Protein AF-A0A090RNF0-F1 (afdb_monomer_lite)

Organism: NCBI:txid990268

Foldseek 3Di:
DDAEAADQLQLCVQPVVDGDLVVVCVVVVHLYAYDCPPPSHPDPDLLVSLVSNQVSQVCQQQADDPVCRVPGHDHPSGDDSVRSLCRHFVSVCVNVVAQTRDPDPPRFPWDWQFACPFVPQQQDDDPVPDDPRNNSNSCSPGDDPRRGPWTDTRNDIPD

Structure (mmCIF, N/CA/C/O backbone):
data_AF-A0A090RNF0-F1
#
_entry.id   AF-A0A090RNF0-F1
#
loop_
_atom_site.group_PDB
_atom_site.id
_atom_site.type_symbol
_atom_site.label_atom_id
_atom_site.label_alt_id
_atom_site.label_comp_id
_atom_site.label_asym_id
_atom_site.label_entity_id
_atom_site.label_seq_id
_atom_site.pdbx_PDB_ins_code
_atom_site.Cartn_x
_atom_site.Cartn_y
_atom_site.Cartn_z
_atom_site.occupancy
_atom_site.B_iso_or_equiv
_atom_site.auth_seq_id
_atom_site.auth_comp_id
_atom_site.auth_asym_id
_atom_site.auth_atom_id
_atom_site.pdbx_PDB_model_num
ATOM 1 N N . MET A 1 1 ? -6.743 -22.160 -6.901 1.00 49.28 1 MET A N 1
ATOM 2 C CA . MET A 1 1 ? -5.492 -22.512 -6.204 1.00 49.28 1 MET A CA 1
ATOM 3 C C . MET A 1 1 ? -4.341 -22.137 -7.115 1.00 49.28 1 MET A C 1
ATOM 5 O O . MET A 1 1 ? -4.081 -22.844 -8.081 1.00 49.28 1 MET A O 1
ATOM 9 N N . GLY A 1 2 ? -3.744 -20.980 -6.858 1.00 74.25 2 GLY A N 1
ATOM 10 C CA . GLY A 1 2 ? -2.511 -20.515 -7.489 1.00 74.25 2 GLY A CA 1
ATOM 11 C C . GLY A 1 2 ? -1.515 -20.129 -6.396 1.00 74.25 2 GLY A C 1
ATOM 12 O O . GLY A 1 2 ? -1.865 -20.155 -5.217 1.00 74.25 2 GLY A O 1
ATOM 13 N N . ALA A 1 3 ? -0.281 -19.805 -6.768 1.00 88.25 3 ALA A N 1
ATOM 14 C CA . ALA A 1 3 ? 0.667 -19.201 -5.837 1.00 88.25 3 ALA A CA 1
ATOM 15 C C . ALA A 1 3 ? 0.385 -17.693 -5.716 1.00 88.25 3 ALA A C 1
ATOM 17 O O . ALA A 1 3 ? 0.068 -17.050 -6.715 1.00 88.25 3 ALA A O 1
ATOM 18 N N . GLY A 1 4 ? 0.506 -17.147 -4.506 1.00 93.44 4 GLY A N 1
ATOM 19 C CA . GLY A 1 4 ? 0.440 -15.710 -4.243 1.00 93.44 4 GLY A CA 1
ATOM 20 C C . GLY A 1 4 ? 1.834 -15.098 -4.092 1.00 93.44 4 GLY A C 1
ATOM 21 O O . GLY A 1 4 ? 2.758 -15.765 -3.622 1.00 93.44 4 GLY A O 1
ATOM 22 N N . ILE A 1 5 ? 1.993 -13.830 -4.475 1.00 96.44 5 ILE A N 1
ATOM 23 C CA . ILE A 1 5 ? 3.247 -13.078 -4.343 1.00 96.44 5 ILE A CA 1
ATOM 24 C C . ILE A 1 5 ? 3.101 -12.048 -3.222 1.00 96.44 5 ILE A C 1
ATOM 26 O O . ILE A 1 5 ? 2.259 -11.156 -3.292 1.00 96.44 5 ILE A O 1
ATOM 30 N N . ALA A 1 6 ? 3.964 -12.127 -2.210 1.00 95.50 6 ALA A N 1
ATOM 31 C CA . ALA A 1 6 ? 4.135 -11.062 -1.227 1.00 95.50 6 ALA A CA 1
ATOM 32 C C . ALA A 1 6 ? 5.224 -10.097 -1.718 1.00 95.50 6 ALA A C 1
ATOM 34 O O . ALA A 1 6 ? 6.416 -10.397 -1.645 1.00 95.50 6 ALA A O 1
ATOM 35 N N . HIS A 1 7 ? 4.822 -8.952 -2.264 1.00 96.06 7 HIS A N 1
ATOM 36 C CA . HIS A 1 7 ? 5.747 -7.921 -2.708 1.00 96.06 7 HIS A CA 1
ATOM 37 C C . HIS A 1 7 ? 6.201 -7.064 -1.521 1.00 96.06 7 HIS A C 1
ATOM 39 O O . HIS A 1 7 ? 5.394 -6.381 -0.890 1.00 96.06 7 HIS A O 1
ATOM 45 N N . CYS A 1 8 ? 7.506 -7.080 -1.249 1.00 95.25 8 CYS A N 1
ATOM 46 C CA . CYS A 1 8 ? 8.141 -6.332 -0.164 1.00 95.25 8 CYS A CA 1
ATOM 47 C C . CYS A 1 8 ? 9.128 -5.308 -0.751 1.00 95.25 8 CYS A C 1
ATOM 49 O O . CYS A 1 8 ? 10.326 -5.592 -0.824 1.00 95.25 8 CYS A O 1
ATOM 51 N N . PRO A 1 9 ? 8.657 -4.143 -1.240 1.00 93.44 9 PRO A N 1
ATOM 52 C CA . PRO A 1 9 ? 9.471 -3.284 -2.095 1.00 93.44 9 PRO A CA 1
ATOM 53 C C . PRO A 1 9 ? 10.762 -2.834 -1.412 1.00 93.44 9 PRO A C 1
ATOM 55 O O . PRO A 1 9 ? 11.835 -3.017 -1.981 1.00 93.44 9 PRO A O 1
ATOM 58 N N . LEU A 1 10 ? 10.680 -2.333 -0.178 1.00 91.19 10 LEU A N 1
ATOM 59 C CA . LEU A 1 10 ? 11.841 -1.821 0.552 1.00 91.19 10 LEU A CA 1
ATOM 60 C C . LEU A 1 10 ? 12.913 -2.894 0.801 1.00 91.19 10 LEU A C 1
ATOM 62 O O . LEU A 1 10 ? 14.095 -2.642 0.577 1.00 91.19 10 LEU A O 1
ATOM 66 N N . SER A 1 11 ? 12.501 -4.109 1.174 1.00 88.56 11 SER A N 1
ATOM 67 C CA . SER A 1 11 ? 13.418 -5.243 1.340 1.00 88.56 11 SER A CA 1
ATOM 68 C C . SER A 1 11 ? 14.108 -5.619 0.025 1.00 88.56 11 SER A C 1
ATOM 70 O O . SER A 1 11 ? 15.326 -5.798 -0.011 1.00 88.56 11 SER A O 1
ATOM 72 N N . ASN A 1 12 ? 13.375 -5.625 -1.095 1.00 90.50 12 ASN A N 1
ATOM 73 C CA . ASN A 1 12 ? 13.966 -5.892 -2.409 1.00 90.50 12 ASN A CA 1
ATOM 74 C C . ASN A 1 12 ? 15.064 -4.875 -2.766 1.00 90.50 12 ASN A C 1
ATOM 76 O O . ASN A 1 12 ? 16.085 -5.258 -3.336 1.00 90.50 12 ASN A O 1
ATOM 80 N N . MET A 1 13 ? 14.897 -3.601 -2.394 1.00 87.38 13 MET A N 1
ATOM 81 C CA . MET A 1 13 ? 15.954 -2.603 -2.589 1.00 87.38 13 MET A CA 1
ATOM 82 C C . MET A 1 13 ? 17.158 -2.844 -1.678 1.00 87.38 13 MET A C 1
ATOM 84 O O . MET A 1 13 ? 18.280 -2.647 -2.126 1.00 87.38 13 MET A O 1
ATOM 88 N N . TYR A 1 14 ? 16.959 -3.255 -0.425 1.00 86.56 14 TYR A N 1
ATOM 89 C CA . TYR A 1 14 ? 18.074 -3.462 0.504 1.00 86.56 14 TYR A CA 1
ATOM 90 C C . TYR A 1 14 ? 18.866 -4.747 0.264 1.00 86.56 14 TYR A C 1
ATOM 92 O O . TYR A 1 14 ? 20.065 -4.760 0.536 1.00 86.56 14 TYR A O 1
ATOM 100 N N . PHE A 1 15 ? 18.223 -5.819 -0.204 1.00 87.25 15 PHE A N 1
ATOM 101 C CA . PHE A 1 15 ? 18.848 -7.149 -0.222 1.00 87.25 15 PHE A CA 1
ATOM 102 C C . PHE A 1 15 ? 18.904 -7.814 -1.592 1.00 87.25 15 PHE A C 1
ATOM 104 O O . PHE A 1 15 ? 19.682 -8.750 -1.765 1.00 87.25 15 PHE A O 1
ATOM 111 N N . ALA A 1 16 ? 18.098 -7.365 -2.555 1.00 87.12 16 ALA A N 1
ATOM 112 C CA . ALA A 1 16 ? 18.101 -7.914 -3.909 1.00 87.12 16 ALA A CA 1
ATOM 113 C C . ALA A 1 16 ? 18.656 -6.936 -4.955 1.00 87.12 16 ALA A C 1
ATOM 115 O O . ALA A 1 16 ? 18.767 -7.319 -6.117 1.00 87.12 16 ALA A O 1
ATOM 116 N N . ASP A 1 17 ? 18.967 -5.692 -4.561 1.00 87.94 17 ASP A N 1
ATOM 117 C CA . ASP A 1 17 ? 19.386 -4.601 -5.453 1.00 87.94 17 ASP A CA 1
ATOM 118 C C . ASP A 1 17 ? 18.461 -4.448 -6.680 1.00 87.94 17 ASP A C 1
ATOM 120 O O . ASP A 1 17 ? 18.892 -4.093 -7.780 1.00 87.94 17 ASP A O 1
ATOM 124 N N . ALA A 1 18 ? 17.167 -4.749 -6.506 1.00 86.50 18 ALA A N 1
ATOM 125 C CA . ALA A 1 18 ? 16.222 -4.900 -7.606 1.00 86.50 18 ALA A CA 1
ATOM 126 C C . ALA A 1 18 ? 14.837 -4.328 -7.283 1.00 86.50 18 ALA A C 1
ATOM 128 O O . ALA A 1 18 ? 14.338 -4.396 -6.159 1.00 86.50 18 ALA A O 1
ATOM 129 N N . ALA A 1 19 ? 14.171 -3.819 -8.320 1.00 91.19 19 ALA A N 1
ATOM 130 C CA . ALA A 1 19 ? 12.748 -3.516 -8.285 1.00 91.19 19 ALA A CA 1
ATOM 131 C C . ALA A 1 19 ? 11.966 -4.713 -8.839 1.00 91.19 19 ALA A C 1
ATOM 133 O O . ALA A 1 19 ? 12.262 -5.209 -9.924 1.00 91.19 19 ALA A O 1
ATOM 134 N N . PHE A 1 20 ? 10.958 -5.175 -8.100 1.00 94.81 20 PHE A N 1
ATOM 135 C CA . PHE A 1 20 ? 10.055 -6.215 -8.594 1.00 94.81 20 PHE A CA 1
ATOM 136 C C . PHE A 1 20 ? 9.238 -5.673 -9.785 1.00 94.81 20 PHE A C 1
ATOM 138 O O . PHE A 1 20 ? 8.733 -4.549 -9.683 1.00 94.81 20 PHE A O 1
ATOM 145 N N . PRO A 1 21 ? 9.077 -6.437 -10.885 1.00 95.75 21 PRO A N 1
ATOM 146 C CA . PRO A 1 21 ? 8.259 -6.048 -12.037 1.00 95.75 21 PRO A CA 1
ATOM 147 C C . PRO A 1 21 ? 6.758 -6.144 -11.708 1.00 95.75 21 PRO A C 1
ATOM 149 O O . PRO A 1 21 ? 6.048 -7.055 -12.135 1.00 95.75 21 PRO A O 1
ATOM 152 N N . LEU A 1 22 ? 6.284 -5.224 -10.860 1.00 97.31 22 LEU A N 1
ATOM 153 C CA . LEU A 1 22 ? 4.928 -5.251 -10.317 1.00 97.31 22 LEU A CA 1
ATOM 154 C C . LEU A 1 22 ? 3.872 -5.068 -11.407 1.00 97.31 22 LEU A C 1
ATOM 156 O O . LEU A 1 22 ? 2.902 -5.815 -11.418 1.00 97.31 22 LEU A O 1
ATOM 160 N N . ARG A 1 23 ? 4.060 -4.116 -12.330 1.00 97.75 23 ARG A N 1
ATOM 161 C CA . ARG A 1 23 ? 3.123 -3.896 -13.442 1.00 97.75 23 ARG A CA 1
ATOM 162 C C . ARG A 1 23 ? 2.913 -5.181 -14.237 1.00 97.75 23 ARG A C 1
ATOM 164 O O . ARG A 1 23 ? 1.782 -5.594 -14.443 1.00 97.75 23 ARG A O 1
ATOM 171 N N . GLU A 1 24 ? 3.998 -5.840 -14.612 1.00 97.31 24 GLU A N 1
ATOM 172 C CA . GLU A 1 24 ? 3.975 -7.057 -15.416 1.00 97.31 24 GLU A CA 1
ATOM 173 C C . GLU A 1 24 ? 3.283 -8.211 -14.696 1.00 97.31 24 GLU A C 1
ATOM 175 O O . GLU A 1 24 ? 2.618 -9.018 -15.340 1.00 97.31 24 GLU A O 1
ATOM 180 N N . ALA A 1 25 ? 3.436 -8.299 -13.372 1.00 96.75 25 ALA A N 1
ATOM 181 C CA . ALA A 1 25 ? 2.724 -9.281 -12.567 1.00 96.75 25 ALA A CA 1
ATOM 182 C C . ALA A 1 25 ? 1.211 -9.008 -12.546 1.00 96.75 25 ALA A C 1
ATOM 184 O O . ALA A 1 25 ? 0.424 -9.942 -12.687 1.00 96.75 25 ALA A O 1
ATOM 185 N N . LEU A 1 26 ? 0.807 -7.740 -12.410 1.00 96.25 26 LEU A N 1
ATOM 186 C CA . LEU A 1 26 ? -0.606 -7.347 -12.424 1.00 96.25 26 LEU A CA 1
ATOM 187 C C . LEU A 1 26 ? -1.243 -7.558 -13.802 1.00 96.25 26 LEU A C 1
ATOM 189 O O . LEU A 1 26 ? -2.351 -8.076 -13.877 1.00 96.25 26 LEU A O 1
ATOM 193 N N . ASP A 1 27 ? -0.530 -7.234 -14.881 1.00 96.25 27 ASP A N 1
ATOM 194 C CA . ASP A 1 27 ? -1.007 -7.420 -16.259 1.00 96.25 27 ASP A CA 1
ATOM 195 C C . ASP A 1 27 ? -1.134 -8.907 -16.649 1.00 96.25 27 ASP A C 1
ATOM 197 O O . ASP A 1 27 ? -1.800 -9.243 -17.627 1.00 96.25 27 ASP A O 1
ATOM 201 N N . GLN A 1 28 ? -0.500 -9.805 -15.887 1.00 95.88 28 GLN A N 1
ATOM 202 C CA . GLN A 1 28 ? -0.629 -11.261 -16.008 1.00 95.88 28 GLN A CA 1
ATOM 203 C C . GLN A 1 28 ? -1.665 -11.859 -15.041 1.00 95.88 28 GLN A C 1
ATOM 205 O O . GLN A 1 28 ? -1.688 -13.077 -14.854 1.00 95.88 28 GLN A O 1
ATOM 210 N N . ASP A 1 29 ? -2.495 -11.023 -14.409 1.00 93.38 29 ASP A N 1
ATOM 211 C CA . ASP A 1 29 ? -3.509 -11.425 -13.428 1.00 93.38 29 ASP A CA 1
ATOM 212 C C . ASP A 1 29 ? -2.934 -12.230 -12.241 1.00 93.38 29 ASP A C 1
ATOM 214 O O . ASP A 1 29 ? -3.619 -13.056 -11.628 1.00 93.38 29 ASP A O 1
ATOM 218 N N . LEU A 1 30 ? -1.660 -12.010 -11.888 1.00 95.25 30 LEU A N 1
ATOM 219 C CA . LEU A 1 30 ? -1.057 -12.667 -10.731 1.00 95.25 30 LEU A CA 1
ATOM 220 C C . LEU A 1 30 ? -1.605 -12.067 -9.433 1.00 95.25 30 LEU A C 1
ATOM 222 O O . LEU A 1 30 ? -1.746 -10.852 -9.286 1.00 95.25 30 LEU A O 1
ATOM 226 N N . HIS A 1 31 ? -1.863 -12.927 -8.448 1.00 95.38 31 HIS A N 1
ATOM 227 C CA . HIS A 1 31 ? -2.270 -12.479 -7.121 1.00 95.38 31 HIS A CA 1
ATOM 228 C C . HIS A 1 31 ? -1.059 -11.911 -6.375 1.00 95.38 31 HIS A C 1
ATOM 230 O O . HIS A 1 31 ? -0.150 -12.653 -5.990 1.00 95.38 31 HIS A O 1
ATOM 236 N N . VAL A 1 32 ? -1.054 -10.592 -6.182 1.00 97.50 32 VAL A N 1
ATOM 237 C CA . VAL A 1 32 ? -0.000 -9.873 -5.465 1.00 97.50 32 VAL A CA 1
ATOM 238 C C . VAL A 1 32 ? -0.589 -9.144 -4.255 1.00 97.50 32 VAL A C 1
ATOM 240 O O . VAL A 1 32 ? -1.598 -8.445 -4.355 1.00 97.50 32 VAL A O 1
ATOM 243 N N . GLY A 1 33 ? 0.069 -9.289 -3.108 1.00 97.50 33 GLY A N 1
ATOM 244 C CA . GLY A 1 33 ? -0.166 -8.519 -1.889 1.00 97.50 33 GLY A CA 1
ATOM 245 C C . GLY A 1 33 ? 1.104 -7.789 -1.460 1.00 97.50 33 GLY A C 1
ATOM 246 O O . GLY A 1 33 ? 2.184 -8.045 -1.993 1.00 97.50 33 GLY A O 1
ATOM 247 N N . LEU A 1 34 ? 0.992 -6.883 -0.490 1.00 97.38 34 LEU A N 1
ATOM 248 C CA . LEU A 1 34 ? 2.146 -6.163 0.058 1.00 97.38 34 LEU A CA 1
ATOM 249 C C . LEU A 1 34 ? 2.619 -6.763 1.383 1.00 97.38 34 LEU A C 1
ATOM 251 O O . LEU A 1 34 ? 1.810 -7.164 2.219 1.00 97.38 34 LEU A O 1
ATOM 255 N N . GLY A 1 35 ? 3.934 -6.771 1.589 1.00 94.06 35 GLY A N 1
ATOM 256 C CA . GLY A 1 35 ? 4.571 -7.172 2.839 1.00 94.06 35 GLY A CA 1
ATOM 257 C C . GLY A 1 35 ? 5.561 -6.120 3.334 1.00 94.06 35 GLY A C 1
ATOM 258 O O . GLY A 1 35 ? 6.250 -5.476 2.546 1.00 94.06 35 GLY A O 1
ATOM 259 N N . SER A 1 36 ? 5.640 -5.944 4.655 1.00 87.88 36 SER A N 1
ATOM 260 C CA . SER A 1 36 ? 6.665 -5.096 5.284 1.00 87.88 36 SER A CA 1
ATOM 261 C C . SER A 1 36 ? 8.020 -5.796 5.414 1.00 87.88 36 SER A C 1
ATOM 263 O O . SER A 1 36 ? 9.037 -5.117 5.513 1.00 87.88 36 SER A O 1
ATOM 265 N N . ASP A 1 37 ? 8.021 -7.134 5.424 1.00 87.31 37 ASP A N 1
ATOM 266 C CA . ASP A 1 37 ? 9.203 -7.994 5.556 1.00 87.31 37 ASP A CA 1
ATOM 267 C C . ASP A 1 37 ? 10.125 -7.596 6.717 1.00 87.31 37 ASP A C 1
ATOM 269 O O . ASP A 1 37 ? 11.295 -7.298 6.520 1.00 87.31 37 ASP A O 1
ATOM 273 N N . LEU A 1 38 ? 9.608 -7.533 7.948 1.00 80.88 38 LEU A N 1
ATOM 274 C CA . LEU A 1 38 ? 10.450 -7.291 9.128 1.00 80.88 38 LEU A CA 1
ATOM 275 C C . LEU A 1 38 ? 11.397 -8.493 9.344 1.00 80.88 38 LEU A C 1
ATOM 277 O O . LEU A 1 38 ? 10.924 -9.622 9.429 1.00 80.88 38 LEU A O 1
ATOM 281 N N . SER A 1 39 ? 12.717 -8.333 9.504 1.00 71.31 39 SER A N 1
ATOM 282 C CA . SER A 1 39 ? 13.519 -7.109 9.706 1.00 71.31 39 SER A CA 1
ATOM 283 C C . SER A 1 39 ? 14.199 -6.539 8.450 1.00 71.31 39 SER A C 1
ATOM 285 O O . SER A 1 39 ? 15.072 -5.681 8.576 1.00 71.31 39 SER A O 1
ATOM 287 N N . GLY A 1 40 ? 13.871 -7.040 7.261 1.00 57.69 40 GLY A N 1
ATOM 288 C CA . GLY A 1 40 ? 14.353 -6.496 5.994 1.00 57.69 40 GLY A CA 1
ATOM 289 C C . GLY A 1 40 ? 13.796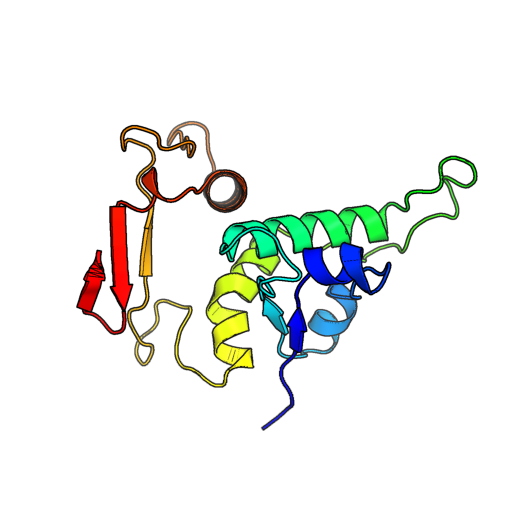 -5.096 5.691 1.00 57.69 40 GLY A C 1
ATOM 290 O O . GLY A 1 40 ? 14.513 -4.235 5.193 1.00 57.69 40 GLY A O 1
ATOM 291 N N . GLY A 1 41 ? 12.550 -4.817 6.073 1.00 57.88 41 GLY A N 1
ATOM 292 C CA . GLY A 1 41 ? 12.000 -3.468 6.202 1.00 57.88 41 GLY A CA 1
ATOM 293 C C . GLY A 1 41 ? 12.129 -2.935 7.641 1.00 57.88 41 GLY A C 1
ATOM 294 O O . GLY A 1 41 ? 11.981 -3.703 8.593 1.00 57.88 41 GLY A O 1
ATOM 295 N N . PRO A 1 42 ? 12.362 -1.626 7.851 1.00 71.25 42 PRO A N 1
ATOM 296 C CA . PRO A 1 42 ? 12.477 -1.034 9.182 1.00 71.25 42 PRO A CA 1
ATOM 297 C C . PRO A 1 42 ? 11.127 -0.651 9.815 1.00 71.25 42 PRO A C 1
ATOM 299 O O . PRO A 1 42 ? 11.092 -0.310 10.996 1.00 71.25 42 PRO A O 1
ATOM 302 N N . LEU A 1 43 ? 10.020 -0.660 9.056 1.00 78.12 43 LEU A N 1
ATOM 303 C CA . LEU A 1 43 ? 8.736 -0.091 9.486 1.00 78.12 43 LEU A CA 1
ATOM 304 C C . LEU A 1 43 ? 7.598 -1.129 9.445 1.00 78.12 43 LEU A C 1
ATOM 306 O O . LEU A 1 43 ? 7.322 -1.689 8.383 1.00 78.12 43 LEU A O 1
ATOM 310 N N . PRO A 1 44 ? 6.866 -1.352 10.557 1.00 86.69 44 PRO A N 1
ATOM 311 C CA . PRO A 1 44 ? 5.720 -2.262 10.611 1.00 86.69 44 PRO A CA 1
ATOM 312 C C . PRO A 1 44 ? 4.452 -1.605 10.026 1.00 86.69 44 PRO A C 1
ATOM 314 O O . PRO A 1 44 ? 3.444 -1.468 10.713 1.00 86.69 44 PRO A O 1
ATOM 317 N N . SER A 1 45 ? 4.500 -1.140 8.772 1.00 92.12 45 SER A N 1
ATOM 318 C CA . SER A 1 45 ? 3.390 -0.419 8.133 1.00 92.12 45 SER A CA 1
ATOM 319 C C . SER A 1 45 ? 3.179 -0.854 6.686 1.00 92.12 45 SER A C 1
ATOM 321 O O . SER A 1 45 ? 4.052 -0.679 5.838 1.00 92.12 45 SER A O 1
ATOM 323 N N . ILE A 1 46 ? 1.979 -1.359 6.389 1.00 95.81 46 ILE A N 1
ATOM 324 C CA . ILE A 1 46 ? 1.562 -1.671 5.015 1.00 95.81 46 ILE A CA 1
ATOM 325 C C . ILE A 1 46 ? 1.315 -0.392 4.197 1.00 95.81 46 ILE A C 1
ATOM 327 O O . ILE A 1 46 ? 1.534 -0.404 2.989 1.00 95.81 46 ILE A O 1
ATOM 331 N N . PHE A 1 47 ? 0.961 0.735 4.830 1.00 96.19 47 PHE A N 1
ATOM 332 C CA . PHE A 1 47 ? 0.909 2.030 4.136 1.00 96.19 47 PHE A CA 1
ATOM 333 C C . PHE A 1 47 ? 2.283 2.425 3.582 1.00 96.19 47 PHE A C 1
ATOM 335 O O . PHE A 1 47 ? 2.379 2.846 2.431 1.00 96.19 47 PHE A O 1
ATOM 342 N N . HIS A 1 48 ? 3.354 2.201 4.352 1.00 94.56 48 HIS A N 1
ATOM 343 C CA . HIS A 1 48 ? 4.711 2.421 3.849 1.00 94.56 48 HIS A CA 1
ATOM 344 C C . HIS A 1 48 ? 5.068 1.445 2.728 1.00 94.56 48 HIS A C 1
ATOM 346 O O . HIS A 1 48 ? 5.544 1.892 1.693 1.00 94.56 48 HIS A O 1
ATOM 352 N N . ALA A 1 49 ? 4.736 0.154 2.854 1.00 96.06 49 ALA A N 1
ATOM 353 C CA . ALA A 1 49 ? 4.944 -0.794 1.756 1.00 96.06 49 ALA A CA 1
ATOM 354 C C . ALA A 1 49 ? 4.208 -0.368 0.465 1.00 96.06 49 ALA A C 1
ATOM 356 O O . ALA A 1 49 ? 4.734 -0.541 -0.631 1.00 96.06 49 ALA A O 1
ATOM 357 N N . ALA A 1 50 ?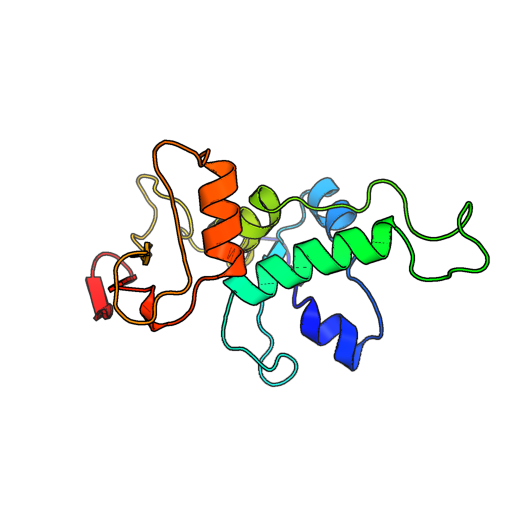 3.020 0.237 0.571 1.00 97.88 50 ALA A N 1
ATOM 358 C CA . ALA A 1 50 ? 2.296 0.774 -0.582 1.00 97.88 50 ALA A CA 1
ATOM 359 C C . ALA A 1 50 ? 3.004 1.992 -1.194 1.00 97.88 50 ALA A C 1
ATOM 361 O O . ALA A 1 50 ? 3.167 2.061 -2.414 1.00 97.88 50 ALA A O 1
ATOM 362 N N . LEU A 1 51 ? 3.472 2.927 -0.362 1.00 97.25 51 LEU A N 1
ATOM 363 C CA . LEU A 1 51 ? 4.272 4.069 -0.810 1.00 97.25 51 LEU A CA 1
ATOM 364 C C . LEU A 1 51 ? 5.573 3.622 -1.494 1.00 97.25 51 LE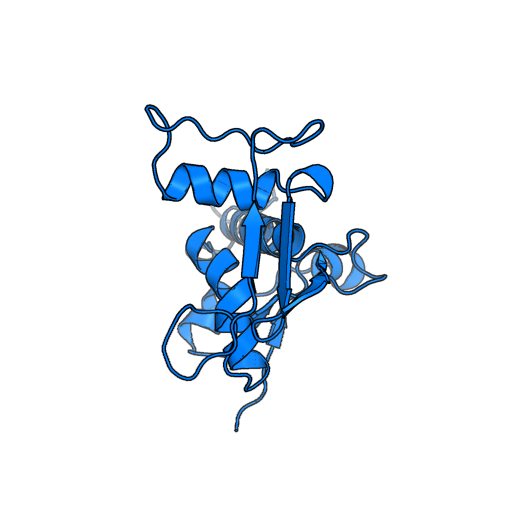U A C 1
ATOM 366 O O . LEU A 1 51 ? 5.934 4.159 -2.547 1.00 97.25 51 LEU A O 1
ATOM 370 N N . ASP A 1 52 ? 6.255 2.627 -0.933 1.00 96.31 52 ASP A N 1
ATOM 371 C CA . ASP A 1 52 ? 7.494 2.086 -1.485 1.00 96.31 52 ASP A CA 1
ATOM 372 C C . ASP A 1 52 ? 7.233 1.389 -2.826 1.00 96.31 52 ASP A C 1
ATOM 374 O O . ASP A 1 52 ? 7.985 1.605 -3.773 1.00 96.31 52 ASP A O 1
ATOM 378 N N . ALA A 1 53 ? 6.128 0.645 -2.969 1.00 97.56 53 ALA A N 1
ATOM 379 C CA . ALA A 1 53 ? 5.734 0.027 -4.239 1.00 97.56 53 ALA A CA 1
ATOM 380 C C . ALA A 1 53 ? 5.522 1.080 -5.343 1.00 97.56 53 ALA A C 1
ATOM 382 O O . ALA A 1 53 ? 6.057 0.953 -6.451 1.00 97.56 53 ALA A O 1
ATOM 383 N N . VAL A 1 54 ? 4.800 2.166 -5.029 1.00 98.06 54 VAL A N 1
ATOM 384 C CA . VAL A 1 54 ? 4.616 3.296 -5.954 1.00 98.06 54 VAL A CA 1
ATOM 385 C C . VAL A 1 54 ? 5.965 3.919 -6.301 1.00 98.06 54 VAL A C 1
ATOM 387 O O . VAL A 1 54 ? 6.284 4.079 -7.480 1.00 98.06 54 VAL A O 1
ATOM 390 N N . SER A 1 55 ? 6.782 4.241 -5.300 1.00 96.75 55 SER A N 1
ATOM 391 C CA . SER A 1 55 ? 8.080 4.894 -5.494 1.00 96.75 55 SER A CA 1
ATOM 392 C C . SER A 1 55 ? 9.027 4.041 -6.338 1.00 96.75 55 SER A C 1
ATOM 394 O O . SER A 1 55 ? 9.620 4.542 -7.293 1.00 96.75 55 SER A O 1
ATOM 396 N N . HIS A 1 56 ? 9.098 2.739 -6.063 1.00 95.38 56 HIS A N 1
ATOM 397 C CA . HIS A 1 56 ? 9.923 1.787 -6.804 1.00 95.38 56 HIS A CA 1
ATOM 398 C C . HIS A 1 56 ? 9.483 1.671 -8.259 1.00 95.38 56 HIS A C 1
ATOM 400 O O . HIS A 1 56 ? 10.327 1.750 -9.149 1.00 95.38 56 HIS A O 1
ATOM 406 N N . SER A 1 57 ? 8.177 1.563 -8.520 1.00 97.31 57 SER A N 1
ATOM 407 C CA . SER A 1 57 ? 7.661 1.505 -9.894 1.00 97.31 57 SER A CA 1
ATOM 408 C C . SER A 1 57 ? 8.028 2.758 -10.701 1.00 97.31 57 SER A C 1
ATOM 410 O O . SER A 1 57 ? 8.393 2.668 -11.872 1.00 97.31 57 SER A O 1
ATOM 412 N N . ARG A 1 58 ? 8.013 3.936 -10.059 1.00 96.69 58 ARG A N 1
ATOM 413 C CA . ARG A 1 58 ? 8.381 5.215 -10.682 1.00 96.69 58 ARG A CA 1
ATOM 414 C C . ARG A 1 58 ? 9.877 5.312 -10.949 1.00 96.69 58 ARG A C 1
ATOM 416 O O . ARG A 1 58 ? 10.259 5.791 -12.012 1.00 96.69 58 ARG A O 1
ATOM 423 N N . VAL A 1 59 ? 10.711 4.877 -10.003 1.00 95.19 59 VAL A N 1
ATOM 424 C CA . VAL A 1 59 ? 12.172 4.839 -10.171 1.00 95.19 59 VAL A CA 1
ATOM 425 C C . VAL A 1 59 ? 12.559 3.859 -11.273 1.00 95.19 59 VAL A C 1
ATOM 427 O O . VAL A 1 59 ? 13.383 4.200 -12.120 1.00 95.19 59 VAL A O 1
ATOM 430 N N . ARG A 1 60 ? 11.931 2.679 -11.307 1.00 95.12 60 ARG A N 1
ATOM 431 C CA . ARG A 1 60 ? 12.125 1.690 -12.368 1.00 95.12 60 ARG A CA 1
ATOM 432 C C . ARG A 1 60 ? 11.727 2.248 -13.731 1.00 95.12 60 ARG A C 1
ATOM 434 O O . ARG A 1 60 ? 12.516 2.169 -14.666 1.00 95.12 60 ARG A O 1
ATOM 441 N N . GLU A 1 61 ? 10.551 2.866 -13.838 1.00 96.31 61 GLU A N 1
ATOM 442 C CA . GLU A 1 61 ? 10.110 3.442 -15.111 1.00 96.31 61 GLU A CA 1
ATOM 443 C C . GLU A 1 61 ? 11.021 4.580 -15.575 1.00 96.31 61 GLU A C 1
ATOM 445 O O . GLU A 1 61 ? 11.406 4.633 -16.738 1.00 96.31 61 GLU A O 1
ATOM 450 N N . ALA A 1 62 ? 11.388 5.488 -14.669 1.00 95.31 62 ALA A N 1
ATOM 451 C CA . ALA A 1 62 ? 12.169 6.666 -15.021 1.00 95.31 62 ALA A CA 1
ATOM 452 C C . ALA A 1 62 ? 13.659 6.375 -15.234 1.00 95.31 62 ALA A C 1
ATOM 454 O O . ALA A 1 62 ? 14.316 7.166 -15.908 1.00 95.31 62 ALA A O 1
ATOM 455 N N . GLY A 1 63 ? 14.192 5.310 -14.626 1.00 94.56 63 GLY A N 1
ATOM 456 C CA . GLY A 1 63 ? 15.618 5.003 -14.552 1.00 94.56 63 GLY A CA 1
ATOM 457 C C . GLY A 1 63 ? 16.423 6.008 -13.715 1.00 94.56 63 GLY A C 1
ATOM 458 O O . GLY A 1 63 ? 16.091 7.187 -13.603 1.00 94.56 63 GLY A O 1
ATOM 459 N N . THR A 1 64 ? 17.535 5.556 -13.136 1.00 93.06 64 THR A N 1
ATOM 460 C CA . THR A 1 64 ? 18.369 6.378 -12.233 1.00 93.06 64 THR A CA 1
ATOM 461 C C . THR A 1 64 ? 19.653 6.904 -12.875 1.00 93.06 64 THR A C 1
ATOM 463 O O . THR A 1 64 ? 20.264 7.833 -12.351 1.00 93.06 64 THR A O 1
ATOM 466 N N . ASN A 1 65 ? 20.071 6.358 -14.023 1.00 94.00 65 ASN A N 1
ATOM 467 C CA . ASN A 1 65 ? 21.322 6.754 -14.671 1.00 94.00 65 ASN A CA 1
ATOM 468 C C . ASN A 1 65 ? 21.189 8.127 -15.357 1.00 94.00 65 ASN A C 1
ATOM 470 O O . ASN A 1 65 ? 20.410 8.308 -16.291 1.00 94.00 65 ASN A O 1
ATOM 474 N N . THR A 1 66 ? 21.954 9.118 -14.908 1.00 93.94 66 THR A N 1
ATOM 475 C CA . THR A 1 66 ? 21.893 10.498 -15.420 1.00 93.94 66 THR A CA 1
ATOM 476 C C . THR A 1 66 ? 22.655 10.711 -16.729 1.00 93.94 66 THR A C 1
ATOM 478 O O . THR A 1 66 ? 22.445 11.729 -17.381 1.00 93.94 66 THR A O 1
ATOM 481 N N . HIS A 1 67 ? 23.494 9.763 -17.154 1.00 95.94 67 HIS A N 1
ATOM 482 C CA . HIS A 1 67 ? 24.314 9.882 -18.366 1.00 95.94 67 HIS A CA 1
ATOM 483 C C . HIS A 1 67 ? 23.631 9.353 -19.634 1.00 95.94 67 HIS A C 1
ATOM 485 O O . HIS A 1 67 ? 24.087 9.641 -20.736 1.00 95.94 67 HIS A O 1
ATOM 491 N N . ILE A 1 68 ? 22.545 8.590 -19.486 1.00 94.69 68 ILE A N 1
ATOM 492 C CA . ILE A 1 68 ? 21.805 7.951 -20.587 1.00 94.69 68 ILE A CA 1
ATOM 493 C C . ILE A 1 68 ? 20.300 8.221 -20.466 1.00 94.69 68 ILE A C 1
ATOM 495 O O . ILE A 1 68 ? 19.490 7.301 -20.479 1.00 94.69 68 ILE A O 1
ATOM 499 N N . MET A 1 69 ? 19.921 9.493 -20.302 1.00 89.06 69 MET A N 1
ATOM 500 C CA . MET A 1 69 ? 18.534 9.905 -20.023 1.00 89.06 69 MET A CA 1
ATOM 501 C C . MET A 1 69 ? 17.502 9.336 -21.005 1.00 89.06 69 MET A C 1
ATOM 503 O O . MET A 1 69 ? 16.438 8.918 -20.564 1.00 89.06 69 MET A O 1
ATOM 507 N N . ASP A 1 70 ? 17.827 9.261 -22.295 1.00 90.38 70 ASP A N 1
ATOM 508 C CA . ASP A 1 70 ? 16.895 8.786 -23.330 1.00 90.38 70 ASP A CA 1
ATOM 509 C C . ASP A 1 70 ? 16.805 7.251 -23.428 1.00 90.38 70 ASP A C 1
ATOM 511 O O . ASP A 1 70 ? 15.975 6.726 -24.163 1.00 90.38 70 ASP A O 1
ATOM 515 N N . GLN A 1 71 ? 17.679 6.520 -22.725 1.00 91.75 71 GLN A N 1
ATOM 516 C CA . GLN A 1 71 ? 17.797 5.053 -22.805 1.00 91.75 71 GLN A CA 1
ATOM 517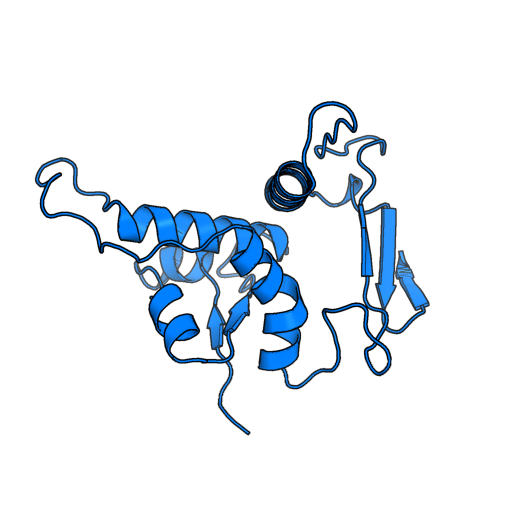 C C . GLN A 1 71 ? 17.651 4.366 -21.441 1.00 91.75 71 GLN A C 1
ATOM 519 O O . GLN A 1 71 ? 17.802 3.149 -21.343 1.00 91.75 71 GLN A O 1
ATOM 524 N N . ARG A 1 72 ? 17.425 5.133 -20.371 1.00 93.94 72 ARG A N 1
ATOM 525 C CA . ARG A 1 72 ? 17.290 4.598 -19.015 1.00 93.94 72 ARG A CA 1
ATOM 526 C C . ARG A 1 72 ? 15.841 4.228 -18.714 1.00 93.94 72 ARG A C 1
ATOM 528 O O . ARG A 1 72 ? 14.914 4.819 -19.258 1.00 93.94 72 ARG A O 1
ATOM 535 N N . GLY A 1 73 ? 15.686 3.356 -17.724 1.00 94.94 73 GLY A N 1
ATOM 536 C CA . GLY A 1 73 ? 14.381 2.987 -17.197 1.00 94.94 73 GLY A CA 1
ATOM 537 C C . GLY A 1 73 ? 13.612 2.052 -18.120 1.00 94.94 73 GLY A C 1
ATOM 538 O O . GLY A 1 73 ? 14.074 1.668 -19.193 1.00 94.94 73 GLY A O 1
ATOM 539 N N . GLU A 1 74 ? 12.437 1.655 -17.656 1.00 95.00 74 GLU A N 1
ATOM 540 C CA . GLU A 1 74 ? 11.588 0.671 -18.317 1.00 95.00 74 GLU A CA 1
ATOM 541 C C . GLU A 1 74 ? 10.187 1.258 -18.492 1.00 95.00 74 GLU A C 1
ATOM 543 O O . GLU A 1 74 ? 9.395 1.298 -17.550 1.00 95.00 74 GLU A O 1
ATOM 548 N N . ALA A 1 75 ? 9.886 1.761 -19.691 1.00 94.12 75 ALA A N 1
ATOM 549 C CA . ALA A 1 75 ? 8.625 2.445 -19.973 1.00 94.12 75 ALA A CA 1
ATOM 550 C C . ALA A 1 75 ? 7.394 1.600 -19.597 1.00 94.12 75 ALA A C 1
ATOM 552 O O . ALA A 1 75 ? 7.391 0.382 -19.757 1.00 94.12 75 ALA A O 1
ATOM 553 N N . ASN A 1 76 ? 6.328 2.277 -19.161 1.00 95.38 76 ASN A N 1
ATOM 554 C CA . ASN A 1 76 ? 5.057 1.684 -18.734 1.00 95.38 76 ASN A CA 1
ATOM 555 C C . ASN A 1 76 ? 5.144 0.801 -17.479 1.00 95.38 76 ASN A C 1
ATOM 557 O O . ASN A 1 76 ? 4.231 0.026 -17.233 1.00 95.38 76 ASN A O 1
ATOM 561 N N . SER A 1 77 ? 6.189 0.929 -16.657 1.00 96.94 77 SER A N 1
ATOM 562 C CA . SER A 1 77 ? 6.339 0.149 -15.417 1.00 96.94 77 SER A CA 1
ATOM 563 C C . SER A 1 77 ? 5.613 0.740 -14.202 1.00 96.94 77 SER A C 1
ATOM 565 O O . SER A 1 77 ? 5.647 0.141 -13.124 1.00 96.94 77 SER A O 1
ATOM 567 N N . ARG A 1 78 ? 4.999 1.928 -14.318 1.00 96.94 78 ARG A N 1
ATOM 568 C CA . ARG A 1 78 ? 4.361 2.626 -13.189 1.00 96.94 78 ARG A CA 1
ATOM 569 C C . ARG A 1 78 ? 3.177 1.879 -12.586 1.00 96.94 78 ARG A C 1
ATOM 571 O O . ARG A 1 78 ? 2.347 1.298 -13.284 1.00 96.94 78 ARG A O 1
ATOM 578 N N . VAL A 1 79 ? 3.046 2.041 -11.273 1.00 97.75 79 VAL A N 1
ATOM 579 C CA . VAL A 1 79 ? 1.883 1.651 -10.474 1.00 97.75 79 VAL A CA 1
ATOM 580 C C . VAL A 1 79 ? 1.363 2.876 -9.721 1.00 97.75 79 VAL A C 1
ATOM 582 O O . VAL A 1 79 ? 2.128 3.707 -9.220 1.00 97.75 79 VAL A O 1
ATOM 585 N N . SER A 1 80 ? 0.044 3.029 -9.703 1.00 97.69 80 SER A N 1
ATOM 586 C CA . SER A 1 80 ? -0.663 4.133 -9.054 1.00 97.69 80 SER A CA 1
ATOM 587 C C . SER A 1 80 ? -0.854 3.897 -7.552 1.00 97.69 80 SER A C 1
ATOM 589 O O . SER A 1 80 ? -0.753 2.775 -7.058 1.00 97.69 80 SER A O 1
ATOM 591 N N . PHE A 1 81 ? -1.192 4.956 -6.812 1.00 98.12 81 PHE A N 1
ATOM 592 C CA . PHE A 1 81 ? -1.576 4.830 -5.402 1.00 98.12 81 PHE A CA 1
ATOM 593 C C . PHE A 1 81 ? -2.849 4.003 -5.206 1.00 98.12 81 PHE A C 1
ATOM 595 O O . PHE A 1 81 ? -2.947 3.272 -4.226 1.00 98.12 81 PHE A O 1
ATOM 602 N N . VAL A 1 82 ? -3.799 4.075 -6.144 1.00 97.75 82 VAL A N 1
ATOM 603 C CA . VAL A 1 82 ? -5.028 3.269 -6.108 1.00 97.75 82 VAL A CA 1
ATOM 604 C C . VAL A 1 82 ? -4.699 1.782 -6.231 1.00 97.75 82 VAL A C 1
ATOM 606 O O . VAL A 1 82 ? -5.194 0.977 -5.448 1.00 97.75 82 VAL A O 1
ATOM 609 N N . GLU A 1 83 ? -3.819 1.417 -7.164 1.00 97.94 83 GLU A N 1
ATOM 610 C CA . GLU A 1 83 ? -3.354 0.035 -7.306 1.00 97.94 83 GLU A CA 1
ATOM 611 C C . GLU A 1 83 ? -2.574 -0.416 -6.071 1.00 97.94 83 GLU A C 1
ATOM 613 O O . GLU A 1 83 ? -2.866 -1.472 -5.524 1.00 97.94 83 GLU A O 1
ATOM 618 N N . ALA A 1 84 ? -1.647 0.394 -5.556 1.00 98.19 84 ALA A N 1
ATOM 619 C CA . ALA A 1 84 ? -0.913 0.042 -4.341 1.00 98.19 84 ALA A CA 1
ATOM 620 C C . ALA A 1 84 ? -1.844 -0.137 -3.125 1.00 98.19 84 ALA A C 1
ATOM 622 O O . ALA A 1 84 ? -1.662 -1.067 -2.340 1.00 98.19 84 ALA A O 1
ATOM 623 N N . PHE A 1 85 ? -2.882 0.695 -2.995 1.00 98.19 85 PHE A N 1
ATOM 624 C CA . PHE A 1 85 ? -3.904 0.543 -1.959 1.00 98.19 85 PHE A CA 1
ATOM 625 C C . PHE A 1 85 ? -4.742 -0.724 -2.141 1.00 98.19 85 PHE A C 1
ATOM 627 O O . PHE A 1 85 ? -5.069 -1.397 -1.162 1.00 98.19 85 PHE A O 1
ATOM 634 N N . TRP A 1 86 ? -5.056 -1.094 -3.383 1.00 98.00 86 TRP A N 1
ATOM 635 C CA . TRP A 1 86 ? -5.705 -2.366 -3.681 1.00 98.00 86 TRP A CA 1
ATOM 636 C C . TRP A 1 86 ? -4.851 -3.547 -3.212 1.00 98.00 86 TRP A C 1
ATOM 638 O O . TRP A 1 86 ? -5.356 -4.411 -2.501 1.00 98.00 86 TRP A O 1
ATOM 648 N N . LEU A 1 87 ? -3.548 -3.552 -3.511 1.00 98.25 87 LEU A N 1
ATOM 649 C CA . LEU A 1 87 ? -2.618 -4.598 -3.057 1.00 98.25 87 LEU A CA 1
ATOM 650 C C . LEU A 1 87 ? -2.469 -4.635 -1.528 1.00 98.25 87 LEU A C 1
ATOM 652 O O . LEU A 1 87 ? -2.347 -5.712 -0.948 1.00 98.25 87 LEU A O 1
ATOM 656 N N . ALA A 1 88 ? -2.522 -3.471 -0.875 1.00 97.69 88 ALA A N 1
ATOM 657 C CA . ALA A 1 88 ? -2.524 -3.338 0.583 1.00 97.69 88 ALA A CA 1
ATOM 658 C C . ALA A 1 88 ? -3.799 -3.879 1.253 1.00 97.69 88 ALA A C 1
ATOM 660 O O . ALA A 1 88 ? -3.804 -4.101 2.463 1.00 97.69 88 ALA A O 1
ATOM 661 N N . THR A 1 89 ? -4.885 -4.045 0.495 1.00 98.00 89 THR A N 1
ATOM 662 C CA . THR A 1 89 ? -6.210 -4.397 1.015 1.00 98.00 89 THR A CA 1
ATOM 663 C C . THR A 1 89 ? -6.743 -5.653 0.330 1.00 98.00 89 THR A C 1
ATOM 665 O O . THR A 1 89 ? -6.353 -6.767 0.685 1.00 98.00 89 THR A O 1
ATOM 668 N N . HIS A 1 90 ? -7.633 -5.512 -0.650 1.00 97.62 90 HIS A N 1
ATOM 669 C CA . HIS A 1 90 ? -8.299 -6.641 -1.287 1.00 97.62 90 HIS A CA 1
ATOM 670 C C . HIS A 1 90 ? -7.337 -7.549 -2.061 1.00 97.62 90 HIS A C 1
ATOM 672 O O . HIS A 1 90 ? -7.475 -8.764 -1.991 1.00 97.62 90 HIS A O 1
ATOM 678 N N . GLY A 1 91 ? -6.333 -6.992 -2.745 1.00 97.12 91 GLY A N 1
ATOM 679 C CA . GLY A 1 91 ? -5.290 -7.764 -3.428 1.00 97.12 91 GLY A CA 1
ATOM 680 C C . GLY A 1 91 ? -4.503 -8.657 -2.464 1.00 97.12 91 GLY A C 1
ATOM 681 O O . GLY A 1 91 ? -4.273 -9.831 -2.756 1.00 97.12 91 GLY A O 1
ATOM 682 N N . GLY A 1 92 ? -4.201 -8.159 -1.261 1.00 97.25 92 GLY A N 1
ATOM 683 C CA . GLY A 1 92 ? -3.651 -8.969 -0.173 1.00 97.25 92 GLY A CA 1
ATOM 684 C C . GLY A 1 92 ? -4.609 -10.079 0.277 1.00 97.25 92 GLY A C 1
ATOM 685 O O . GLY A 1 92 ? -4.191 -11.226 0.419 1.00 97.25 92 GLY A O 1
ATOM 686 N N . GLY A 1 93 ? -5.903 -9.771 0.418 1.00 97.06 93 GLY A N 1
ATOM 687 C CA . GLY A 1 93 ? -6.946 -10.765 0.703 1.00 97.06 93 GLY A CA 1
ATOM 688 C C . GLY A 1 93 ? -7.015 -11.883 -0.344 1.00 97.06 93 GLY A C 1
ATOM 689 O O . GLY A 1 93 ? -6.998 -13.056 0.019 1.00 97.06 93 GLY A O 1
ATOM 690 N N . LEU A 1 94 ? -6.997 -11.536 -1.636 1.00 95.69 94 LEU A N 1
ATOM 691 C CA . LEU A 1 94 ? -6.961 -12.494 -2.751 1.00 95.69 94 LEU A CA 1
ATOM 692 C C . LEU A 1 94 ? -5.684 -13.342 -2.756 1.00 95.69 94 LEU A C 1
ATOM 694 O O . LEU A 1 94 ? -5.729 -14.532 -3.053 1.00 95.69 94 LEU A O 1
ATOM 698 N N . THR A 1 95 ? -4.547 -12.741 -2.410 1.00 96.38 95 THR A N 1
ATOM 699 C CA . THR A 1 95 ? -3.248 -13.428 -2.331 1.00 96.38 95 THR A CA 1
ATOM 700 C C . THR A 1 95 ? -3.216 -14.468 -1.214 1.00 96.38 95 THR A C 1
ATOM 702 O O . THR A 1 95 ? -2.544 -15.489 -1.342 1.00 96.38 95 THR A O 1
ATOM 705 N N . LEU A 1 96 ? -3.952 -14.221 -0.129 1.00 95.81 96 LEU A N 1
ATOM 706 C CA . LEU A 1 96 ? -4.040 -15.101 1.036 1.00 95.81 96 LEU A CA 1
ATOM 707 C C . LEU A 1 96 ? -5.260 -16.036 1.009 1.00 95.81 96 LEU A C 1
ATOM 709 O O . LEU A 1 96 ? -5.461 -16.774 1.970 1.00 95.81 96 LEU A O 1
ATOM 713 N N . ASP A 1 97 ? -6.078 -15.998 -0.048 1.00 95.62 97 ASP A N 1
ATOM 714 C CA . ASP A 1 97 ? -7.368 -16.700 -0.129 1.00 95.62 97 ASP A CA 1
ATOM 715 C C . ASP A 1 97 ? -8.301 -16.388 1.073 1.00 95.62 97 ASP A C 1
ATOM 717 O O . ASP A 1 97 ? -9.013 -17.253 1.590 1.00 95.62 97 ASP A O 1
ATOM 721 N N . LEU A 1 98 ? -8.314 -15.127 1.526 1.00 96.38 98 LEU A N 1
ATOM 722 C CA . LEU A 1 98 ? -9.125 -14.644 2.650 1.00 96.38 98 LEU A CA 1
ATOM 723 C C . LEU A 1 98 ? -10.220 -13.665 2.186 1.00 96.38 98 LEU A C 1
ATOM 725 O O . LEU A 1 98 ? -9.941 -12.750 1.407 1.00 96.38 98 LEU A O 1
ATOM 729 N N . PRO A 1 99 ? -11.460 -13.768 2.709 1.00 97.38 99 PRO A N 1
ATOM 730 C CA . PRO A 1 99 ? -12.543 -12.846 2.373 1.00 97.38 99 PRO A CA 1
ATOM 731 C C . PRO A 1 99 ? -12.415 -11.540 3.180 1.00 97.38 99 PRO A C 1
ATOM 733 O O . PRO A 1 99 ? -13.244 -11.236 4.037 1.00 97.38 99 PRO A O 1
ATOM 736 N N . VAL A 1 100 ? -11.355 -10.767 2.917 1.00 97.94 100 VAL A N 1
ATOM 737 C CA . VAL A 1 100 ? -11.013 -9.499 3.595 1.00 97.94 100 VAL A CA 1
ATOM 738 C C . VAL A 1 100 ? -10.674 -8.383 2.592 1.00 97.94 100 VAL A C 1
ATOM 740 O O . VAL A 1 100 ? -10.656 -8.592 1.376 1.00 97.94 100 VAL A O 1
ATOM 743 N N . GLY A 1 101 ? -10.417 -7.174 3.098 1.00 96.81 101 GLY A N 1
ATOM 744 C CA . GLY A 1 101 ? -9.843 -6.072 2.314 1.00 96.81 101 GLY A CA 1
ATOM 745 C C . GLY A 1 101 ? -10.824 -5.305 1.421 1.00 96.81 101 GLY A C 1
ATOM 746 O O . GLY A 1 101 ? -10.403 -4.415 0.691 1.00 96.81 101 GLY A O 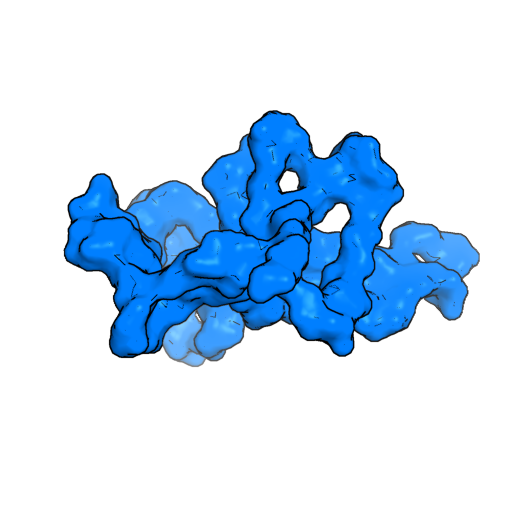1
ATOM 747 N N . ILE A 1 102 ? -12.123 -5.612 1.473 1.00 97.75 102 ILE A N 1
ATOM 748 C CA . ILE A 1 102 ? -13.175 -4.856 0.781 1.00 97.75 102 ILE A CA 1
ATOM 749 C C . ILE A 1 102 ? -14.470 -4.860 1.597 1.00 97.75 102 ILE A C 1
ATOM 751 O O . ILE A 1 102 ? -14.832 -5.864 2.212 1.00 97.75 102 ILE A O 1
ATOM 755 N N . PHE A 1 103 ? -15.213 -3.752 1.570 1.00 97.69 103 PHE A N 1
ATOM 756 C CA . PHE A 1 103 ? -16.532 -3.669 2.195 1.00 97.69 103 PHE A CA 1
ATOM 757 C C . PHE A 1 103 ? -17.608 -4.247 1.273 1.00 97.69 103 PHE A C 1
ATOM 759 O O . PHE A 1 103 ? -18.161 -3.560 0.415 1.00 97.69 103 PHE A O 1
ATOM 766 N N . LYS A 1 104 ? -17.899 -5.538 1.448 1.00 97.56 104 LYS A N 1
ATOM 767 C CA . LYS A 1 104 ? -18.899 -6.272 0.666 1.00 97.56 104 LYS A CA 1
ATOM 768 C C . LYS A 1 104 ? -19.559 -7.362 1.523 1.00 97.56 104 LYS A C 1
ATOM 770 O O . LYS A 1 104 ? -18.869 -7.991 2.322 1.00 97.56 104 LYS A O 1
ATOM 775 N N . PRO A 1 105 ? -20.865 -7.650 1.358 1.00 97.69 105 PRO A N 1
ATOM 776 C CA . PRO A 1 105 ? -21.487 -8.800 2.011 1.00 97.69 105 PRO A CA 1
ATOM 777 C C . PRO A 1 105 ? -20.709 -10.099 1.751 1.00 97.69 105 PRO A C 1
ATOM 779 O O . PRO A 1 105 ? -20.311 -10.372 0.618 1.00 97.69 105 PRO A O 1
ATOM 782 N N . GLY A 1 106 ? -20.498 -10.890 2.807 1.00 97.12 106 GLY A N 1
ATOM 783 C CA . GLY A 1 106 ? -19.694 -12.118 2.767 1.00 97.12 106 GLY A CA 1
ATOM 784 C C . GLY A 1 106 ? -18.206 -11.936 3.095 1.00 97.12 106 GLY A C 1
ATOM 785 O O . GLY A 1 106 ? -17.495 -12.934 3.142 1.00 97.12 106 GLY A O 1
ATOM 786 N N . TYR A 1 107 ? -17.747 -10.705 3.343 1.00 98.38 107 TYR A N 1
ATOM 787 C CA . TYR A 1 107 ? -16.381 -10.396 3.776 1.00 98.38 107 TYR A CA 1
ATOM 788 C C . TYR A 1 107 ? -16.341 -10.053 5.269 1.00 98.38 107 TYR A C 1
ATOM 790 O O . TYR A 1 107 ? -17.320 -9.543 5.822 1.00 98.38 107 TYR A O 1
ATOM 798 N N . TYR A 1 108 ? -15.210 -10.323 5.924 1.00 98.25 108 TYR A N 1
ATOM 799 C CA . TYR A 1 108 ? -14.992 -9.897 7.304 1.00 98.25 108 TYR A CA 1
ATOM 800 C C . TYR A 1 108 ? -14.879 -8.375 7.387 1.00 98.25 108 TYR A C 1
ATOM 802 O O . TYR A 1 108 ? -14.300 -7.722 6.516 1.00 98.25 108 TYR A O 1
ATOM 810 N N . PHE A 1 109 ? -15.417 -7.812 8.468 1.00 98.12 109 PHE A N 1
ATOM 811 C CA . PHE A 1 109 ? -15.257 -6.396 8.769 1.00 98.12 109 PHE A CA 1
ATOM 812 C C . PHE A 1 109 ? -13.921 -6.153 9.477 1.00 98.12 109 PHE A C 1
ATOM 814 O O . PHE A 1 109 ? -13.864 -6.053 10.707 1.00 98.12 109 PHE A O 1
ATOM 821 N N . ASP A 1 110 ? -12.869 -6.086 8.665 1.00 98.06 110 ASP A N 1
ATOM 822 C CA . ASP A 1 110 ? -11.536 -5.638 9.054 1.00 98.06 110 ASP A CA 1
ATOM 823 C C . ASP A 1 110 ? -11.353 -4.204 8.544 1.00 98.06 110 ASP A C 1
ATOM 825 O O . ASP A 1 110 ? -11.426 -3.955 7.338 1.00 98.06 110 ASP A O 1
ATOM 829 N N . ALA A 1 111 ? -11.183 -3.243 9.453 1.00 97.94 111 ALA A N 1
ATOM 830 C CA . ALA A 1 111 ? -11.198 -1.824 9.102 1.00 97.94 111 ALA A CA 1
ATOM 831 C C . ALA A 1 111 ? -10.296 -0.982 10.006 1.00 97.94 111 ALA A C 1
ATOM 833 O O . ALA A 1 111 ? -10.138 -1.258 11.196 1.00 97.94 111 ALA A O 1
ATOM 834 N N . LEU A 1 112 ? -9.766 0.097 9.434 1.00 97.44 112 LEU A N 1
ATOM 835 C CA . LEU A 1 112 ? -9.078 1.164 10.153 1.00 97.44 112 LEU A CA 1
ATOM 836 C C . LEU A 1 112 ? -9.916 2.436 10.058 1.00 97.44 112 LEU A C 1
ATOM 838 O O . LEU A 1 112 ? -10.380 2.790 8.974 1.00 97.44 112 LEU A O 1
ATOM 842 N N . VAL A 1 113 ? -10.080 3.136 11.178 1.00 97.31 113 VAL A N 1
ATOM 843 C CA . VAL A 1 113 ? -10.618 4.499 11.185 1.00 97.31 113 VAL A CA 1
ATOM 844 C C . VAL A 1 113 ? -9.441 5.459 11.267 1.00 97.31 113 VAL A C 1
ATOM 846 O O . VAL A 1 113 ? -8.665 5.412 12.223 1.00 97.31 113 VAL A O 1
ATOM 849 N N . ILE A 1 114 ? -9.296 6.295 10.239 1.00 96.31 114 ILE A N 1
ATOM 850 C CA . ILE A 1 114 ? -8.245 7.308 10.157 1.00 96.31 114 ILE A CA 1
ATOM 851 C C . ILE A 1 114 ? -8.853 8.662 10.512 1.00 96.31 114 ILE A C 1
ATOM 853 O O . ILE A 1 114 ? -9.758 9.132 9.828 1.00 96.31 114 ILE A O 1
ATOM 857 N N . ASP A 1 115 ? -8.351 9.281 11.576 1.00 95.06 115 ASP A N 1
ATOM 858 C CA . ASP A 1 115 ? -8.786 10.590 12.053 1.00 95.06 115 ASP A CA 1
ATOM 859 C C . ASP A 1 115 ? -7.644 11.612 11.930 1.00 95.06 115 ASP A C 1
ATOM 861 O O . ASP A 1 115 ? -6.632 11.576 12.647 1.00 95.06 115 ASP A O 1
ATOM 865 N N . SER A 1 116 ? -7.815 12.550 10.994 1.00 92.69 116 SER A N 1
ATOM 866 C CA . SER A 1 116 ? -6.881 13.647 10.728 1.00 92.69 116 SER A CA 1
ATOM 867 C C . SER A 1 116 ? -6.818 14.691 11.847 1.00 92.69 116 SER A C 1
ATOM 869 O O . SER A 1 116 ? -5.873 15.479 11.879 1.00 92.69 116 SER A O 1
ATOM 871 N N . ASN A 1 117 ? -7.791 14.707 12.761 1.00 91.00 117 ASN A N 1
ATOM 872 C CA . ASN A 1 117 ? -7.909 15.697 13.832 1.00 91.00 117 ASN A CA 1
ATOM 873 C C . ASN A 1 117 ? -7.306 15.227 15.162 1.00 91.00 117 ASN A C 1
ATOM 875 O O . ASN A 1 117 ? -7.186 16.018 16.099 1.00 91.00 117 ASN A O 1
ATOM 879 N N . THR A 1 118 ? -6.890 13.961 15.252 1.00 93.44 118 THR A N 1
ATOM 880 C CA . THR A 1 118 ? -6.238 13.430 16.454 1.00 93.44 118 THR A CA 1
ATOM 881 C C . THR A 1 118 ? -4.916 14.149 16.724 1.00 93.44 118 THR A C 1
ATOM 883 O O . THR A 1 118 ? -4.139 14.437 15.807 1.00 93.44 118 THR A O 1
ATOM 886 N N . ALA A 1 119 ? -4.616 14.414 17.998 1.00 93.75 119 ALA A N 1
ATOM 887 C CA . ALA A 1 119 ? -3.341 14.998 18.401 1.00 93.75 119 ALA A CA 1
ATOM 888 C C . ALA A 1 119 ? -2.164 14.134 17.908 1.00 93.75 119 ALA A C 1
ATOM 890 O O . ALA A 1 119 ? -2.120 12.930 18.144 1.00 93.75 119 ALA A O 1
ATOM 891 N N . GLY A 1 120 ? -1.208 14.752 17.210 1.00 92.75 120 GLY A N 1
ATOM 892 C CA . GLY A 1 120 ? -0.060 14.051 16.625 1.00 92.75 120 GLY A CA 1
ATOM 893 C C . GLY A 1 120 ? -0.332 13.369 15.279 1.00 92.75 120 GLY A C 1
ATOM 894 O O . GLY A 1 120 ? 0.613 12.874 14.667 1.00 92.75 120 GLY A O 1
ATOM 895 N N . SER A 1 121 ? -1.572 13.382 14.773 1.00 95.00 121 SER A N 1
ATOM 896 C CA . SER A 1 121 ? -1.859 12.954 13.401 1.00 95.00 121 SER A CA 1
ATOM 897 C C . SER A 1 121 ? -1.091 13.833 12.413 1.00 95.00 121 SER A C 1
ATOM 899 O O . SER A 1 121 ? -1.067 15.060 12.558 1.00 95.00 121 SER A O 1
ATOM 901 N N . GLN A 1 122 ? -0.475 13.214 11.406 1.00 95.12 122 GLN A N 1
ATOM 902 C CA . GLN A 1 122 ? 0.177 13.908 10.287 1.00 95.12 122 GLN A CA 1
ATOM 903 C C . GLN A 1 122 ? -0.709 13.948 9.034 1.00 95.12 122 GLN A C 1
ATOM 905 O O . GLN A 1 122 ? -0.403 14.665 8.085 1.00 95.12 122 GLN A O 1
ATOM 910 N N . VAL A 1 123 ? -1.829 13.222 9.039 1.00 96.31 123 VAL A N 1
ATOM 911 C CA . VAL A 1 123 ? -2.802 13.230 7.945 1.00 96.31 123 VAL A CA 1
ATOM 912 C C . VAL A 1 123 ? -3.593 14.539 8.000 1.00 96.31 123 VAL A C 1
ATOM 914 O O . VAL A 1 123 ? -4.116 14.916 9.051 1.00 96.31 123 VAL A O 1
ATOM 917 N N . ARG A 1 124 ? -3.676 15.253 6.875 1.00 95.31 124 ARG A N 1
ATOM 918 C CA . ARG A 1 124 ? -4.430 16.509 6.735 1.00 95.31 124 ARG A CA 1
ATOM 919 C C . ARG A 1 124 ? -5.300 16.446 5.489 1.00 95.31 124 ARG A C 1
ATOM 921 O O . ARG A 1 124 ? -4.783 16.578 4.385 1.00 95.31 124 ARG A O 1
ATOM 928 N N . ILE A 1 125 ? -6.594 16.228 5.685 1.00 94.38 125 ILE A N 1
ATOM 929 C CA . ILE A 1 125 ? -7.593 16.198 4.615 1.00 94.38 125 ILE A CA 1
ATOM 930 C C . ILE A 1 125 ? -8.449 17.457 4.754 1.00 94.38 125 ILE A C 1
ATOM 932 O O . ILE A 1 125 ? -8.873 17.794 5.859 1.00 94.38 125 ILE A O 1
ATOM 936 N N . TYR A 1 126 ? -8.641 18.169 3.651 1.00 93.62 126 TYR A N 1
ATOM 937 C CA . TYR A 1 126 ? -9.411 19.401 3.561 1.00 93.62 126 TYR A CA 1
ATOM 938 C C . TYR A 1 126 ? -10.581 19.172 2.606 1.00 93.62 126 TYR A C 1
ATOM 940 O O . TYR A 1 126 ? -10.374 19.123 1.397 1.00 93.62 126 TYR A O 1
ATOM 948 N N . ASP A 1 127 ? -11.797 19.064 3.143 1.00 90.25 127 ASP A N 1
ATOM 949 C CA . ASP A 1 127 ? -12.999 18.686 2.378 1.00 90.25 127 ASP A CA 1
ATOM 950 C C . ASP A 1 127 ? -13.262 19.583 1.152 1.00 90.25 127 ASP A C 1
ATOM 952 O O . ASP A 1 127 ? -13.752 19.110 0.131 1.00 90.25 127 ASP A O 1
ATOM 956 N N . ASP A 1 128 ? -12.895 20.866 1.229 1.00 94.75 128 ASP A N 1
ATOM 957 C CA . ASP A 1 128 ? -13.097 21.835 0.143 1.00 94.75 128 ASP A CA 1
ATOM 958 C C . ASP A 1 128 ? -11.993 21.811 -0.935 1.00 94.75 128 ASP A C 1
ATOM 960 O O . ASP A 1 128 ? -12.156 22.422 -1.993 1.00 94.75 128 ASP A O 1
ATOM 964 N N . LEU A 1 129 ? -10.848 21.167 -0.668 1.00 95.06 129 LEU A N 1
ATOM 965 C CA . LEU A 1 129 ? -9.662 21.204 -1.540 1.00 95.06 129 LEU A CA 1
ATOM 966 C C . LEU A 1 129 ? -9.241 19.830 -2.062 1.00 95.06 129 LEU A C 1
ATOM 968 O O . LEU A 1 129 ? -8.645 19.755 -3.134 1.00 95.06 129 LEU A O 1
ATOM 972 N N . ASP A 1 130 ? -9.515 18.769 -1.309 1.00 96.69 130 ASP A N 1
ATOM 973 C CA . ASP A 1 130 ? -9.014 17.433 -1.597 1.00 96.69 130 ASP A CA 1
ATOM 974 C C . ASP A 1 130 ? -10.079 16.575 -2.276 1.00 96.69 130 ASP A C 1
ATOM 976 O O . ASP A 1 130 ? -11.189 16.388 -1.774 1.00 96.69 130 ASP A O 1
ATOM 980 N N . SER A 1 131 ? -9.717 15.977 -3.408 1.00 96.81 131 SER A N 1
ATOM 981 C CA . SER A 1 131 ? -10.497 14.885 -3.978 1.00 96.81 131 SER A CA 1
ATOM 982 C C . SER A 1 131 ? -10.356 13.608 -3.137 1.00 96.81 131 SER A C 1
ATOM 984 O O . SER A 1 131 ? -9.463 13.470 -2.300 1.00 96.81 131 SER A O 1
ATOM 986 N N . ALA A 1 132 ? -11.194 12.604 -3.415 1.00 94.94 132 ALA A N 1
ATOM 987 C CA . ALA A 1 132 ? -11.039 11.278 -2.811 1.00 94.94 132 ALA A CA 1
ATOM 988 C C . ALA A 1 132 ? -9.662 10.651 -3.108 1.00 94.94 132 ALA A C 1
ATOM 990 O O . ALA A 1 132 ? -9.129 9.911 -2.281 1.00 94.94 132 ALA A O 1
ATOM 991 N N . GLN A 1 133 ? -9.079 10.958 -4.272 1.00 96.12 133 GLN A N 1
ATOM 992 C CA . GLN A 1 133 ? -7.735 10.509 -4.612 1.00 96.12 133 GLN A CA 1
ATOM 993 C C . GLN A 1 133 ? -6.683 11.231 -3.762 1.00 96.12 133 GLN A C 1
ATOM 995 O O . GLN A 1 133 ? -5.828 10.563 -3.188 1.00 96.12 133 GLN A O 1
ATOM 1000 N N . ASP A 1 134 ? -6.780 12.554 -3.606 1.00 96.81 134 ASP A N 1
ATOM 1001 C CA . ASP A 1 134 ? -5.853 13.318 -2.760 1.00 96.81 134 ASP A CA 1
ATOM 1002 C C . ASP A 1 134 ? -5.907 12.832 -1.306 1.00 96.81 134 ASP A C 1
ATOM 1004 O O . ASP A 1 134 ? -4.874 12.613 -0.674 1.00 96.81 134 ASP A O 1
ATOM 1008 N N . ALA A 1 135 ? -7.114 12.589 -0.787 1.00 96.19 135 ALA A N 1
ATOM 1009 C CA . ALA A 1 135 ? -7.309 12.027 0.544 1.00 96.19 135 ALA A CA 1
ATOM 1010 C C . ALA A 1 135 ? -6.643 10.647 0.687 1.00 96.19 135 ALA A C 1
ATOM 1012 O O . ALA A 1 135 ? -5.934 10.411 1.667 1.00 96.19 135 ALA A O 1
ATOM 1013 N N . LEU A 1 136 ? -6.815 9.755 -0.295 1.00 96.31 136 LEU A N 1
ATOM 1014 C CA . LEU A 1 136 ? -6.180 8.436 -0.302 1.00 96.31 136 LEU A CA 1
ATOM 1015 C C . LEU A 1 136 ? -4.650 8.540 -0.300 1.00 96.31 136 LEU A C 1
ATOM 1017 O O . LEU A 1 136 ? -3.991 7.876 0.499 1.00 96.31 136 LEU A O 1
ATOM 1021 N N . GLU A 1 137 ? -4.084 9.376 -1.169 1.00 97.50 137 GLU A N 1
ATOM 1022 C CA . GLU A 1 137 ? -2.636 9.579 -1.251 1.00 97.50 137 GLU A CA 1
ATOM 1023 C C . GLU A 1 137 ? -2.086 10.109 0.079 1.00 97.50 137 GLU A C 1
ATOM 1025 O O . GLU A 1 137 ? -1.115 9.565 0.608 1.00 97.50 137 GLU A O 1
ATOM 1030 N N . LYS A 1 138 ? -2.756 11.090 0.696 1.00 97.25 138 LYS A N 1
ATOM 1031 C CA . LYS A 1 138 ? -2.367 11.613 2.013 1.00 97.25 138 LYS A CA 1
ATOM 1032 C C . LYS A 1 138 ? -2.482 10.573 3.123 1.00 97.25 138 LYS A C 1
ATOM 1034 O O . LYS A 1 138 ? -1.624 10.546 4.003 1.00 97.25 138 LYS A O 1
ATOM 1039 N N . ILE A 1 139 ? -3.499 9.712 3.091 1.00 96.62 139 ILE A N 1
ATOM 1040 C CA . ILE A 1 139 ? -3.619 8.591 4.033 1.00 96.62 139 ILE A CA 1
ATOM 1041 C C . ILE A 1 139 ? -2.428 7.643 3.860 1.00 96.62 139 ILE A C 1
ATOM 1043 O O . ILE A 1 139 ? -1.767 7.328 4.846 1.00 96.62 139 ILE A O 1
ATOM 1047 N N . ILE A 1 140 ? -2.102 7.230 2.635 1.00 97.12 140 ILE A N 1
ATOM 1048 C CA . ILE A 1 140 ? -0.988 6.302 2.384 1.00 97.12 140 ILE A CA 1
ATOM 1049 C C . ILE A 1 140 ? 0.351 6.907 2.819 1.00 97.12 140 ILE A C 1
ATOM 1051 O O . ILE A 1 140 ? 1.158 6.229 3.448 1.00 97.12 140 ILE A O 1
ATOM 1055 N N . VAL A 1 141 ? 0.587 8.181 2.508 1.00 96.56 141 VAL A N 1
ATOM 1056 C CA . VAL A 1 141 ? 1.883 8.830 2.749 1.00 96.56 141 VAL A CA 1
ATOM 1057 C C . VAL A 1 141 ? 2.067 9.244 4.212 1.00 96.56 141 VAL A C 1
ATOM 1059 O O . VAL A 1 141 ? 3.184 9.183 4.721 1.00 96.56 141 VAL A O 1
ATOM 1062 N N . HIS A 1 142 ? 1.007 9.685 4.895 1.00 96.00 142 HIS A N 1
ATOM 1063 C CA . HIS A 1 142 ? 1.129 10.364 6.193 1.00 96.00 142 HIS A CA 1
ATOM 1064 C C . HIS A 1 142 ? 0.500 9.618 7.374 1.00 96.00 142 HIS A C 1
ATOM 1066 O O . HIS A 1 142 ? 0.589 10.098 8.511 1.00 96.00 142 HIS A O 1
ATOM 1072 N N . THR A 1 143 ? -0.135 8.460 7.161 1.00 95.62 143 THR A N 1
ATOM 1073 C CA . THR A 1 143 ? -0.707 7.703 8.281 1.00 95.62 143 THR A CA 1
ATOM 1074 C C . THR A 1 143 ? 0.391 7.172 9.191 1.00 95.62 143 THR A C 1
ATOM 1076 O O . THR A 1 143 ? 1.233 6.362 8.814 1.00 95.62 143 THR A O 1
ATOM 1079 N N . THR A 1 144 ? 0.319 7.604 10.443 1.00 93.31 144 THR A N 1
ATOM 1080 C CA . THR A 1 144 ? 1.094 7.089 11.570 1.00 93.31 144 THR A CA 1
ATOM 1081 C C . THR A 1 144 ? 0.128 6.620 12.656 1.00 93.31 144 THR A C 1
ATOM 1083 O O . THR A 1 144 ? -1.069 6.901 12.592 1.00 93.31 144 THR A O 1
ATOM 1086 N N . GLU A 1 145 ? 0.625 5.902 13.662 1.00 93.06 145 GLU A N 1
ATOM 1087 C CA . GLU A 1 145 ? -0.211 5.324 14.723 1.00 93.06 145 GLU A CA 1
ATOM 1088 C C . GLU A 1 145 ? -1.196 6.315 15.391 1.00 93.06 145 GLU A C 1
ATOM 1090 O O . GLU A 1 145 ? -2.349 5.920 15.597 1.00 93.06 145 GLU A O 1
ATOM 1095 N N . PRO A 1 146 ? -0.831 7.592 15.665 1.00 94.44 146 PRO A N 1
ATOM 1096 C CA . PRO A 1 146 ? -1.761 8.570 16.238 1.00 94.44 146 PRO A CA 1
ATOM 1097 C C . PRO A 1 146 ? -2.971 8.893 15.356 1.00 94.44 146 PRO A C 1
ATOM 1099 O O . PRO A 1 146 ? -3.997 9.317 15.873 1.00 94.44 146 PRO A O 1
ATOM 1102 N N . ALA A 1 147 ? -2.871 8.713 14.036 1.00 95.94 147 ALA A N 1
ATOM 1103 C CA . ALA A 1 147 ? -3.987 8.942 13.122 1.00 95.94 147 ALA A CA 1
ATOM 1104 C C . ALA A 1 147 ? -4.994 7.778 13.119 1.00 95.94 147 ALA A C 1
ATOM 1106 O O . ALA A 1 147 ? -6.119 7.956 12.668 1.00 95.94 147 ALA A O 1
ATOM 1107 N N . ILE A 1 148 ? -4.612 6.591 13.607 1.00 96.69 148 ILE A N 1
ATOM 1108 C CA . ILE A 1 148 ? -5.479 5.407 13.639 1.00 96.69 148 ILE A CA 1
ATOM 1109 C C . ILE A 1 148 ? -6.285 5.435 14.939 1.00 96.69 148 ILE A C 1
ATOM 1111 O O . ILE A 1 148 ? -5.795 4.993 15.985 1.00 96.69 148 ILE A O 1
ATOM 1115 N N . SER A 1 149 ? -7.509 5.958 14.868 1.00 96.75 149 SER A N 1
ATOM 1116 C CA . SER A 1 149 ? -8.384 6.162 16.028 1.00 96.75 149 SER A CA 1
ATOM 1117 C C . SER A 1 149 ? -9.175 4.916 16.422 1.00 96.75 149 SER A C 1
ATOM 1119 O O . SER A 1 149 ? -9.509 4.770 17.593 1.00 96.75 149 SER A O 1
ATOM 1121 N N . ALA A 1 150 ? -9.432 4.001 15.482 1.00 97.94 150 ALA A N 1
ATOM 1122 C CA . ALA A 1 150 ? -10.018 2.699 15.780 1.00 97.94 150 ALA A CA 1
ATOM 1123 C C . ALA A 1 150 ? -9.520 1.603 14.832 1.00 97.94 150 ALA A C 1
ATOM 1125 O O . ALA A 1 150 ? -9.217 1.859 13.662 1.00 97.94 150 ALA A O 1
ATOM 1126 N N . VAL A 1 151 ? -9.481 0.369 15.338 1.00 98.25 151 VAL A N 1
ATOM 1127 C CA . VAL A 1 151 ? -9.150 -0.838 14.566 1.00 98.25 151 VAL A CA 1
ATOM 1128 C C . VAL A 1 151 ? -10.224 -1.885 14.803 1.00 98.25 151 VAL A C 1
ATOM 1130 O O . VAL A 1 151 ? -10.512 -2.243 15.946 1.00 98.25 151 VAL A O 1
ATOM 1133 N N . TRP A 1 152 ? -10.782 -2.410 13.719 1.00 98.56 152 TRP A N 1
ATOM 1134 C CA . TRP A 1 152 ? -11.777 -3.473 13.730 1.00 98.56 152 TRP A CA 1
ATOM 1135 C C . TRP A 1 152 ? -11.192 -4.732 13.106 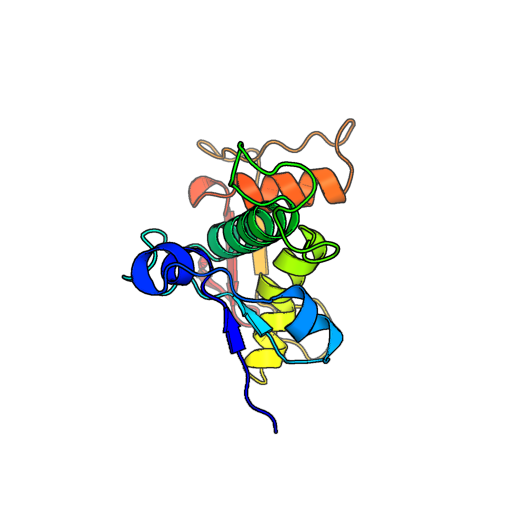1.00 98.56 152 TRP A C 1
ATOM 1137 O O . TRP A 1 152 ? -10.569 -4.657 12.050 1.00 98.56 152 TRP A O 1
ATOM 1147 N N . VAL A 1 153 ? -11.412 -5.873 13.757 1.00 98.25 153 VAL A N 1
ATOM 1148 C CA . VAL A 1 153 ? -11.066 -7.202 13.244 1.00 98.25 153 VAL A CA 1
ATOM 1149 C C . VAL A 1 153 ? -12.287 -8.101 13.378 1.00 98.25 153 VAL A C 1
ATOM 1151 O O . VAL A 1 153 ? -12.801 -8.313 14.479 1.00 98.25 153 VAL A O 1
ATOM 1154 N N . SER A 1 154 ? -12.774 -8.613 12.251 1.00 96.88 154 SER A N 1
ATOM 1155 C CA . SER A 1 154 ? -13.951 -9.476 12.139 1.00 96.88 154 SER A CA 1
ATOM 1156 C C . SER A 1 154 ? -15.175 -8.911 12.869 1.00 96.88 154 SER A C 1
ATOM 1158 O O . SER A 1 154 ? -15.888 -9.626 13.571 1.00 96.88 154 SER A O 1
ATOM 1160 N N . GLY A 1 155 ? -15.410 -7.602 12.731 1.00 97.12 155 GLY A N 1
ATOM 1161 C CA . GLY A 1 155 ? -16.546 -6.922 13.362 1.00 97.12 155 GLY A CA 1
ATOM 1162 C C . GLY A 1 155 ? -16.346 -6.546 14.831 1.00 97.12 155 GLY A C 1
ATOM 1163 O O . GLY A 1 155 ? -17.235 -5.931 15.416 1.00 97.12 155 GLY A O 1
ATOM 1164 N N . LYS A 1 156 ? -15.197 -6.866 15.437 1.00 98.19 156 LYS A N 1
ATOM 1165 C CA . LYS A 1 156 ? -14.866 -6.478 16.811 1.00 98.19 156 LYS A CA 1
ATOM 1166 C C . LYS A 1 156 ? -13.852 -5.340 16.820 1.00 98.19 156 LYS A C 1
ATOM 1168 O O . LYS A 1 156 ? -12.764 -5.481 16.270 1.00 98.19 156 LYS A O 1
ATOM 1173 N N . GLN A 1 157 ? -14.180 -4.251 17.506 1.00 98.12 157 GLN A N 1
ATOM 1174 C CA . GLN A 1 157 ? -13.223 -3.184 17.773 1.00 98.12 157 GLN A CA 1
ATOM 1175 C C . GLN A 1 157 ? -12.162 -3.665 18.777 1.00 98.12 157 GLN A C 1
ATOM 1177 O O . GLN A 1 157 ? -12.499 -4.167 19.853 1.00 98.12 157 GLN A O 1
ATOM 1182 N N . ILE A 1 158 ? -10.887 -3.546 18.407 1.00 97.50 158 ILE A N 1
ATOM 1183 C CA . ILE A 1 158 ? -9.726 -3.943 19.222 1.00 97.50 158 ILE A CA 1
ATOM 1184 C C . ILE A 1 158 ? -8.818 -2.763 19.599 1.00 97.50 158 ILE A C 1
ATOM 1186 O O . ILE A 1 158 ? -7.993 -2.907 20.498 1.00 97.50 158 ILE A O 1
ATOM 1190 N N . LYS A 1 159 ? -8.990 -1.619 18.932 1.00 93.06 159 LYS A N 1
ATOM 1191 C CA . LYS A 1 159 ? -8.448 -0.305 19.292 1.00 93.06 159 LYS A CA 1
ATOM 1192 C C . LYS A 1 159 ? -9.576 0.706 19.182 1.00 93.06 159 LYS A C 1
ATOM 1194 O O . LYS A 1 159 ? -10.317 0.621 18.173 1.00 93.06 159 LYS A O 1
#

Secondary structure (DSSP, 8-state):
----EEE-HHHHHHHSS----HHHHHHTT--EEE---TTTSS---HHHHHHHHHHHHHHHHH-S-TT-TTT-S-TT----HHHHHHHHTHHHHHHTT-S-SS-STTS---EEEE-TTSTT------TTT--HHHHHHHHHHH--GGGEEEEEETTEE--

InterPro domains:
  IPR006680 Amidohydrolase-related [PF01979] (2-157)
  IPR011059 Metal-dependent hydrolase, composite domain superfamily [G3DSA:2.30.40.10] (102-157)
  IPR011059 Metal-dependent hydrolase, composite domain superfamily [SSF51338] (76-159)
  IPR032466 Metal-dependent hydrolase [SSF51556] (2-99)
  IPR051607 Metallo-dependent Hydrolases [PTHR11271] (2-159)

pLDDT: mean 93.9, std 7.1, range [49.28, 98.56]

Sequence (159 aa):
MGAGIAHCPLSNMYFADAAFPLREALDQDLHVGLGSDLSGGPLPSIFHAALDAVSHSRVREAGTNTHIMDQRGEANSRVSFVEAFWLATHGGGLTLDLPVGIFKPGYYFDALVIDSNTAGSQVRIYDDLDSAQDALEKIIVHTTEPAISAVWVSGKQIK

Radius of gyration: 16.89 Å; chains: 1; bounding box: 46×44×43 Å